Protein AF-X1GET4-F1 (afdb_monomer_lite)

Structure (mmCIF, N/CA/C/O backbone):
data_AF-X1GET4-F1
#
_entry.id   AF-X1GET4-F1
#
loop_
_atom_site.group_PDB
_atom_site.id
_atom_site.type_symbol
_atom_site.label_atom_id
_atom_site.label_alt_id
_atom_site.label_comp_id
_atom_site.label_asym_id
_atom_site.label_entity_id
_atom_site.label_seq_id
_atom_site.pdbx_PDB_ins_code
_atom_site.Cartn_x
_atom_site.Cartn_y
_atom_site.Cartn_z
_atom_site.occupancy
_atom_site.B_iso_or_equiv
_atom_site.auth_seq_id
_atom_site.auth_comp_id
_atom_site.auth_asym_id
_atom_site.auth_atom_id
_atom_site.pdbx_PDB_model_num
ATOM 1 N N . LEU A 1 1 ? -1.125 10.214 20.228 1.00 93.75 1 LEU A N 1
ATOM 2 C CA . LEU A 1 1 ? -0.879 10.864 18.925 1.00 93.75 1 LEU A CA 1
ATOM 3 C C . LEU A 1 1 ? -1.595 10.132 17.797 1.00 93.75 1 LEU A C 1
ATOM 5 O O . LEU A 1 1 ? -2.403 10.755 17.138 1.00 93.75 1 LEU A O 1
ATOM 9 N N . GLU A 1 2 ? -1.396 8.825 17.605 1.00 96.81 2 GLU A N 1
ATOM 10 C CA . GLU A 1 2 ? -2.090 8.078 16.533 1.00 96.81 2 GLU A CA 1
ATOM 11 C C . GLU A 1 2 ? -3.616 8.207 16.576 1.00 96.81 2 GLU A C 1
ATOM 13 O O . GLU A 1 2 ? -4.234 8.571 15.581 1.00 96.81 2 GLU A O 1
ATOM 18 N N . SER A 1 3 ? -4.217 8.004 17.752 1.00 97.19 3 SER A N 1
ATOM 19 C CA . SER A 1 3 ? -5.663 8.169 17.939 1.00 97.19 3 SER A CA 1
ATOM 20 C C . SER A 1 3 ? -6.146 9.599 17.680 1.00 97.19 3 SER A C 1
ATOM 22 O O . SER A 1 3 ? -7.271 9.789 17.243 1.00 97.19 3 SER A O 1
ATOM 24 N N . GLU A 1 4 ? -5.305 10.604 17.923 1.00 97.81 4 GLU A N 1
ATOM 25 C CA . GLU A 1 4 ? -5.632 12.009 17.658 1.00 97.81 4 GLU A CA 1
ATOM 26 C C . GLU A 1 4 ? -5.604 12.298 16.150 1.00 9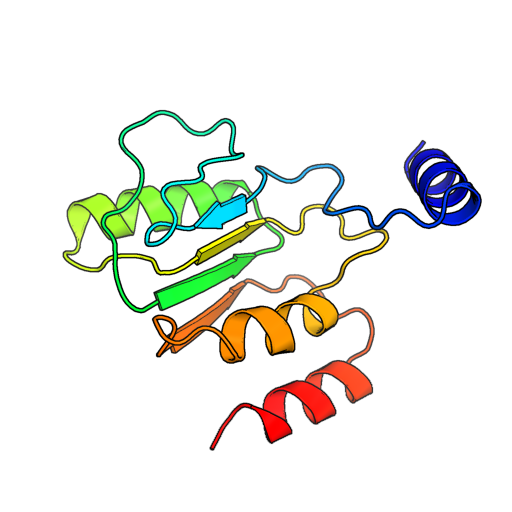7.81 4 GLU A C 1
ATOM 28 O O . GLU A 1 4 ? -6.522 12.923 15.625 1.00 97.81 4 GLU A O 1
ATOM 33 N N . CYS A 1 5 ? -4.608 11.768 15.427 1.00 97.50 5 CYS A N 1
ATOM 34 C CA . CYS A 1 5 ? -4.575 11.826 13.965 1.00 97.50 5 CYS A CA 1
ATOM 35 C C . CYS A 1 5 ? -5.815 11.166 13.347 1.00 97.50 5 CYS A C 1
ATOM 37 O O . CYS A 1 5 ? -6.411 11.734 12.433 1.00 97.50 5 CYS A O 1
ATOM 39 N N . LEU A 1 6 ? -6.216 10.001 13.868 1.00 98.06 6 LEU A N 1
ATOM 40 C CA . LEU A 1 6 ? -7.420 9.300 13.428 1.00 98.06 6 LEU A CA 1
ATOM 41 C C . LEU A 1 6 ? -8.682 10.140 13.664 1.00 98.06 6 LEU A C 1
ATOM 43 O O . LEU A 1 6 ? -9.448 10.357 12.733 1.00 98.06 6 LEU A O 1
ATOM 47 N N . GLN A 1 7 ? -8.857 10.687 14.871 1.00 98.25 7 GLN A N 1
ATOM 48 C CA . GLN A 1 7 ? -10.010 11.530 15.212 1.00 98.25 7 GLN A CA 1
ATOM 49 C C . GLN A 1 7 ? -10.133 12.761 14.303 1.00 98.25 7 GLN A C 1
ATOM 51 O O . GLN A 1 7 ? -11.236 13.126 13.897 1.00 98.25 7 GLN A O 1
ATOM 56 N N . ILE A 1 8 ? -9.011 13.403 13.962 1.00 98.25 8 ILE A N 1
ATOM 57 C CA . ILE A 1 8 ? -9.001 14.535 13.026 1.00 98.25 8 ILE A CA 1
ATOM 58 C C . ILE A 1 8 ? -9.402 14.070 11.622 1.00 98.25 8 ILE A C 1
ATOM 60 O O . ILE A 1 8 ? -10.220 14.726 10.976 1.00 98.25 8 ILE A O 1
ATOM 64 N N . ALA A 1 9 ? -8.850 12.949 11.146 1.00 98.12 9 ALA A N 1
ATOM 65 C CA . ALA A 1 9 ? -9.199 12.405 9.838 1.00 98.12 9 ALA A CA 1
ATOM 66 C C . ALA A 1 9 ? -10.703 12.092 9.752 1.00 98.12 9 ALA A C 1
ATOM 68 O O . ALA A 1 9 ? -11.368 12.552 8.824 1.00 98.12 9 ALA A O 1
ATOM 69 N N . GLU A 1 10 ? -11.258 11.427 10.768 1.00 97.69 10 GLU A N 1
ATOM 70 C CA . GLU A 1 10 ? -12.688 11.122 10.879 1.00 97.69 10 GLU A CA 1
ATOM 71 C C . GLU A 1 10 ? -13.554 12.390 10.896 1.00 97.69 10 GLU A C 1
ATOM 73 O O . GLU A 1 10 ? -14.529 12.476 10.149 1.00 97.69 10 GLU A O 1
ATOM 78 N N . HIS A 1 11 ? -13.179 13.409 11.682 1.00 98.38 11 HIS A N 1
ATOM 79 C CA . HIS A 1 11 ? -13.921 14.673 11.773 1.00 98.38 11 HIS A CA 1
ATOM 80 C C . HIS A 1 11 ? -14.091 15.365 10.411 1.00 98.38 11 HIS A C 1
ATOM 82 O O . HIS A 1 11 ? -15.127 15.973 10.141 1.00 98.38 11 HIS A O 1
ATOM 88 N N . PHE A 1 12 ? -13.086 15.252 9.542 1.00 98.38 12 PHE A N 1
ATOM 89 C CA . PHE A 1 12 ? -13.084 15.856 8.210 1.00 98.38 12 PHE A CA 1
ATOM 90 C C . PHE A 1 12 ? -13.424 14.870 7.079 1.00 98.38 12 PHE A C 1
ATOM 92 O O . PHE A 1 12 ? -13.273 15.223 5.911 1.00 98.38 12 PHE A O 1
ATOM 99 N N . ASN A 1 13 ? -13.916 13.664 7.390 1.00 97.94 13 ASN A N 1
ATOM 100 C CA . ASN A 1 13 ? -14.216 12.606 6.412 1.00 97.94 13 ASN A CA 1
ATOM 101 C C . ASN A 1 13 ? -13.023 12.246 5.504 1.00 97.94 13 ASN A C 1
ATOM 103 O O . ASN A 1 13 ? -13.184 11.962 4.315 1.00 97.94 13 ASN A O 1
ATOM 107 N N . MET A 1 14 ? -11.814 12.274 6.058 1.00 98.19 14 MET A N 1
ATOM 108 C CA . MET A 1 14 ? -10.594 11.838 5.389 1.00 98.19 14 MET A CA 1
ATOM 109 C C . MET A 1 14 ? -10.262 10.401 5.776 1.00 98.19 14 MET A C 1
ATOM 111 O O . MET A 1 14 ? -10.573 9.952 6.876 1.00 98.19 14 MET A O 1
ATOM 115 N N . ARG A 1 15 ? -9.585 9.695 4.868 1.00 97.88 15 ARG A N 1
ATOM 116 C CA . ARG A 1 15 ? -8.957 8.405 5.164 1.00 97.88 15 ARG A CA 1
ATOM 117 C C . ARG A 1 15 ? -7.456 8.589 5.356 1.00 97.88 15 ARG A C 1
ATOM 119 O O . ARG A 1 15 ? -6.844 9.393 4.650 1.00 97.88 15 ARG A O 1
ATOM 126 N N . LEU A 1 16 ? -6.869 7.837 6.278 1.00 97.75 16 LEU A N 1
ATOM 127 C CA . LEU A 1 16 ? -5.454 7.891 6.631 1.00 97.75 16 LEU A CA 1
ATOM 128 C C . LEU A 1 16 ? -4.760 6.564 6.289 1.00 97.75 16 LEU A C 1
ATOM 130 O O . LEU A 1 16 ? -5.106 5.508 6.813 1.00 97.75 16 LEU A O 1
ATOM 134 N N . LEU A 1 17 ? -3.746 6.628 5.424 1.00 97.88 17 LEU A N 1
ATOM 135 C CA . LEU A 1 17 ? -2.792 5.536 5.218 1.00 97.88 17 LEU A CA 1
ATOM 136 C C . LEU A 1 17 ? -1.623 5.703 6.198 1.00 97.88 17 LEU A C 1
ATOM 138 O O . LEU A 1 17 ? -1.096 6.808 6.335 1.00 97.88 17 LEU A O 1
ATOM 142 N N . GLY A 1 18 ? -1.202 4.624 6.860 1.00 96.88 18 GLY A N 1
ATOM 143 C CA . GLY A 1 18 ? -0.188 4.694 7.914 1.00 96.88 18 GLY A CA 1
ATOM 144 C C . GLY A 1 18 ? -0.803 4.814 9.315 1.00 96.88 18 GLY A C 1
ATOM 145 O O . GLY A 1 18 ? -1.839 4.194 9.576 1.00 96.88 18 GLY A O 1
ATOM 146 N N . PRO A 1 19 ? -0.189 5.595 10.233 1.00 97.19 19 PRO A N 1
ATOM 147 C CA . PRO A 1 19 ? 1.079 6.328 10.106 1.00 97.19 19 PRO A CA 1
ATOM 148 C C . PRO A 1 19 ? 2.286 5.375 10.072 1.00 97.19 19 PRO A C 1
ATOM 150 O O . PRO A 1 19 ? 2.120 4.162 9.963 1.00 97.19 19 PRO A O 1
ATOM 153 N N . ASN A 1 20 ? 3.509 5.914 10.157 1.00 97.38 20 ASN A N 1
ATOM 154 C CA . ASN A 1 20 ? 4.750 5.123 10.143 1.00 97.38 20 ASN A CA 1
ATOM 155 C C . ASN A 1 20 ? 4.861 4.202 8.909 1.00 97.38 20 ASN A C 1
ATOM 157 O O . ASN A 1 20 ? 5.312 3.062 8.972 1.00 97.38 20 ASN A O 1
ATOM 161 N N . CYS A 1 21 ? 4.402 4.702 7.767 1.00 97.75 21 CYS A N 1
ATOM 162 C CA . CYS A 1 21 ? 4.509 4.035 6.481 1.00 97.75 21 CYS A CA 1
ATOM 163 C C . CYS A 1 21 ? 5.544 4.741 5.609 1.00 97.75 21 CYS A C 1
ATOM 165 O O . CYS A 1 21 ? 5.815 5.931 5.785 1.00 97.75 21 CYS A O 1
ATOM 167 N N . ILE A 1 22 ? 6.064 4.035 4.607 1.00 97.69 22 ILE A N 1
ATOM 168 C CA . ILE A 1 22 ? 6.928 4.670 3.605 1.00 97.69 22 ILE A CA 1
ATOM 169 C C . ILE A 1 22 ? 6.149 5.423 2.527 1.00 97.69 22 ILE A C 1
ATOM 171 O O . ILE A 1 22 ? 6.767 6.150 1.763 1.00 97.69 22 ILE A O 1
ATOM 175 N N . GLY A 1 23 ? 4.824 5.245 2.461 1.00 97.56 23 GLY A N 1
ATOM 176 C CA . GLY A 1 23 ? 3.951 5.801 1.428 1.00 97.56 23 GLY A CA 1
ATOM 177 C C . GLY A 1 23 ? 3.457 4.747 0.434 1.00 97.56 23 GLY A C 1
ATOM 178 O O . GLY A 1 23 ? 3.348 3.561 0.759 1.00 97.56 23 GLY A O 1
ATOM 179 N N . LEU A 1 24 ? 3.142 5.192 -0.781 1.00 97.31 24 LEU A N 1
ATOM 180 C CA . LEU A 1 24 ? 2.672 4.338 -1.870 1.00 97.31 24 LEU A CA 1
ATOM 181 C C . LEU A 1 24 ? 3.262 4.777 -3.211 1.00 97.31 24 LEU A C 1
ATOM 183 O O . LEU A 1 24 ? 3.633 5.938 -3.383 1.00 97.31 24 LEU A O 1
ATOM 187 N N . LEU A 1 25 ? 3.297 3.854 -4.165 1.00 96.38 25 LEU A N 1
ATOM 188 C CA . LEU A 1 25 ? 3.659 4.127 -5.553 1.00 96.38 25 LEU A CA 1
ATOM 189 C C . LEU A 1 25 ? 2.725 3.397 -6.524 1.00 96.38 25 LEU A C 1
ATOM 191 O O . LEU A 1 25 ? 2.230 2.305 -6.229 1.00 96.38 25 LEU A O 1
ATOM 195 N N . ASP A 1 26 ? 2.532 3.995 -7.695 1.00 97.00 26 ASP A N 1
ATOM 196 C CA . ASP A 1 26 ? 1.920 3.398 -8.882 1.00 97.00 26 ASP A CA 1
ATOM 197 C C . ASP A 1 26 ? 2.895 3.603 -10.050 1.00 97.00 26 ASP A C 1
ATOM 199 O O . ASP A 1 26 ? 3.368 4.710 -10.309 1.00 97.00 26 ASP A O 1
ATOM 203 N N . THR A 1 27 ? 3.281 2.518 -10.716 1.00 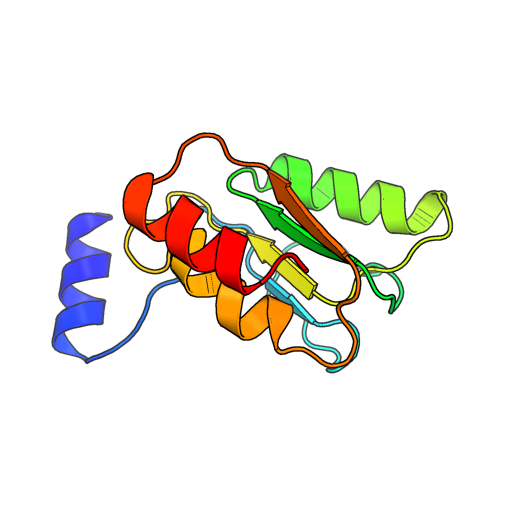96.06 27 THR A N 1
ATOM 204 C CA . THR A 1 27 ? 4.292 2.576 -11.783 1.00 96.06 27 THR A CA 1
ATOM 205 C C . THR A 1 27 ? 3.684 2.852 -13.157 1.00 96.06 27 THR A C 1
ATOM 207 O O . THR A 1 27 ? 4.396 3.295 -14.059 1.00 96.06 27 THR A O 1
ATOM 210 N N . HIS A 1 28 ? 2.380 2.609 -13.331 1.00 96.00 28 HIS A N 1
ATOM 211 C CA . HIS A 1 28 ? 1.659 2.824 -14.592 1.00 96.00 28 HIS A CA 1
ATOM 212 C C . HIS A 1 28 ? 0.990 4.197 -14.650 1.00 96.00 28 HIS A C 1
ATOM 214 O O . HIS A 1 28 ? 0.780 4.739 -15.736 1.00 96.00 28 HIS A O 1
ATOM 220 N N . LEU A 1 29 ? 0.692 4.785 -13.494 1.00 91.56 29 LEU A N 1
ATOM 221 C CA . LEU A 1 29 ? 0.451 6.209 -13.314 1.00 91.56 29 LEU A CA 1
ATOM 222 C C . LEU A 1 29 ? 1.640 6.743 -12.511 1.00 91.56 29 LEU A C 1
ATOM 224 O O . LEU A 1 29 ? 1.572 6.581 -11.304 1.00 91.56 29 LEU A O 1
ATOM 228 N N . PRO A 1 30 ? 2.693 7.330 -13.126 1.00 78.69 30 PRO A N 1
ATOM 229 C CA . PRO A 1 30 ? 4.024 7.533 -12.529 1.00 78.69 30 PRO A CA 1
ATOM 230 C C . PRO A 1 30 ? 3.989 8.449 -11.293 1.00 78.69 30 PRO A C 1
ATOM 232 O O . PRO A 1 30 ? 4.354 9.624 -11.337 1.00 78.69 30 PRO A O 1
ATOM 235 N N . LEU A 1 31 ? 3.517 7.883 -10.191 1.00 94.38 31 LEU A N 1
ATOM 236 C CA . LEU A 1 31 ? 3.241 8.492 -8.910 1.00 94.38 31 LEU A CA 1
ATOM 237 C C . LEU A 1 31 ? 4.098 7.740 -7.910 1.00 94.38 31 LEU A C 1
ATOM 239 O O . LEU A 1 31 ? 3.860 6.569 -7.626 1.00 94.38 31 LEU A O 1
ATOM 243 N N . ASP A 1 32 ? 5.072 8.443 -7.358 1.00 95.50 32 ASP A N 1
ATOM 244 C CA . ASP A 1 32 ? 5.873 7.962 -6.248 1.00 95.50 32 ASP A CA 1
ATOM 245 C C . ASP A 1 32 ? 5.662 8.927 -5.084 1.00 95.50 32 ASP A C 1
ATOM 247 O O . ASP A 1 32 ? 6.176 10.046 -5.078 1.00 95.50 32 ASP A O 1
ATOM 251 N N . ALA A 1 33 ? 4.819 8.517 -4.137 1.00 96.81 33 ALA A N 1
ATOM 252 C CA . ALA A 1 33 ? 4.576 9.234 -2.893 1.00 96.81 33 ALA A CA 1
ATOM 253 C C . ALA A 1 33 ? 5.370 8.601 -1.740 1.00 96.81 33 ALA A C 1
ATOM 255 O O . ALA A 1 33 ? 4.935 8.650 -0.586 1.00 96.81 33 ALA A O 1
ATOM 256 N N . THR A 1 34 ? 6.506 7.967 -2.050 1.00 96.69 34 THR A N 1
ATOM 257 C CA . THR A 1 34 ? 7.423 7.416 -1.058 1.00 96.69 34 THR A CA 1
ATOM 258 C C . THR A 1 34 ? 8.619 8.331 -0.821 1.00 96.69 34 THR A C 1
ATOM 260 O O . THR A 1 34 ? 8.929 9.212 -1.620 1.00 96.69 34 THR A O 1
ATOM 263 N N . PHE A 1 35 ? 9.319 8.126 0.294 1.00 95.75 35 PHE A N 1
ATOM 264 C CA . PHE A 1 35 ? 10.603 8.789 0.552 1.00 95.75 35 PHE A CA 1
ATOM 265 C C . PHE A 1 35 ? 11.815 7.959 0.098 1.00 95.75 35 PHE A C 1
ATOM 267 O O . PHE A 1 35 ? 12.953 8.289 0.440 1.00 95.75 35 PHE A O 1
ATOM 274 N N . LEU A 1 36 ? 11.599 6.849 -0.617 1.00 93.88 36 LEU A N 1
ATOM 275 C CA . LEU A 1 36 ? 12.684 5.964 -1.024 1.00 93.88 36 LEU A CA 1
ATOM 276 C C . LEU A 1 36 ? 13.521 6.587 -2.150 1.00 93.88 36 LEU A C 1
ATOM 278 O O . LEU A 1 36 ? 12.996 7.313 -2.995 1.00 93.88 36 LEU A O 1
ATOM 282 N N . PRO A 1 37 ? 14.837 6.315 -2.188 1.00 90.00 37 PRO A N 1
ATOM 283 C CA . PRO A 1 37 ? 15.699 6.905 -3.197 1.00 90.00 37 PRO A CA 1
ATOM 284 C C . PRO A 1 37 ? 15.366 6.362 -4.600 1.00 90.00 37 PRO A C 1
ATOM 286 O O . PRO A 1 37 ? 15.192 5.145 -4.763 1.00 90.00 37 PRO A O 1
ATOM 289 N N . PRO A 1 38 ? 15.334 7.231 -5.629 1.00 89.06 38 PRO A N 1
ATOM 290 C CA . PRO A 1 38 ? 15.183 6.807 -7.018 1.00 89.06 38 PRO A CA 1
ATOM 291 C C . PRO A 1 38 ? 16.404 5.996 -7.498 1.00 89.06 38 PRO A C 1
ATOM 293 O O . PRO A 1 38 ? 17.484 6.107 -6.911 1.00 89.06 38 PRO A O 1
ATOM 296 N N . PRO A 1 39 ? 16.275 5.218 -8.593 1.00 89.75 39 PRO A N 1
ATOM 297 C CA . PRO A 1 39 ? 15.101 5.098 -9.475 1.00 89.75 39 PRO A CA 1
ATOM 298 C C . PRO A 1 39 ? 14.055 4.112 -8.944 1.00 89.75 39 PRO A C 1
ATOM 300 O O . PRO A 1 39 ? 14.439 3.051 -8.496 1.00 89.75 39 PRO A O 1
ATOM 303 N N . GLY A 1 40 ? 12.749 4.376 -9.016 1.00 91.06 40 GLY A N 1
ATOM 304 C CA . GLY A 1 40 ? 11.716 3.399 -8.612 1.00 91.06 40 GLY A CA 1
ATOM 305 C C . GLY A 1 40 ? 11.781 2.042 -9.356 1.00 91.06 40 GLY A C 1
ATOM 306 O O . GLY A 1 40 ? 12.584 1.872 -10.278 1.00 91.06 40 GLY A O 1
ATOM 307 N N . PRO A 1 41 ? 10.961 1.048 -8.967 1.00 94.62 41 PRO A N 1
ATOM 308 C CA . PRO A 1 41 ? 10.861 -0.210 -9.709 1.00 94.62 41 PRO A CA 1
ATOM 309 C C . PRO A 1 41 ? 10.324 0.039 -11.129 1.00 94.62 41 PRO A C 1
ATOM 311 O O . PRO A 1 41 ? 9.611 1.013 -11.376 1.00 94.62 41 PRO A O 1
ATOM 314 N N . LEU A 1 42 ? 10.640 -0.855 -12.068 1.00 95.00 42 LEU A N 1
ATOM 315 C CA . LEU A 1 42 ? 10.064 -0.791 -13.414 1.00 95.00 42 LEU A CA 1
ATOM 316 C C . LEU A 1 42 ? 8.548 -1.064 -13.372 1.00 95.00 42 LEU A C 1
ATOM 318 O O . LEU A 1 42 ? 8.097 -1.816 -12.499 1.00 95.00 42 LEU A O 1
ATOM 322 N N . PRO A 1 43 ? 7.764 -0.525 -14.326 1.00 96.38 43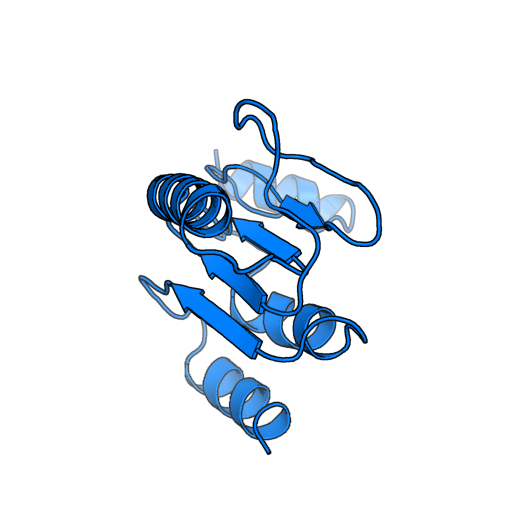 PRO A N 1
ATOM 323 C CA . PRO A 1 43 ? 6.374 -0.925 -14.493 1.00 96.38 43 PRO A CA 1
ATOM 324 C C . PRO A 1 43 ? 6.244 -2.431 -14.725 1.00 96.38 43 PRO A C 1
ATOM 326 O O . PRO A 1 43 ? 6.986 -3.019 -15.512 1.00 96.38 43 PRO A O 1
ATOM 329 N N . GLY A 1 44 ? 5.295 -3.060 -14.038 1.00 96.12 44 GLY A N 1
ATOM 330 C CA . GLY A 1 44 ? 5.039 -4.493 -14.144 1.00 96.12 44 GLY A CA 1
ATOM 331 C C . GLY A 1 44 ? 3.652 -4.872 -13.650 1.00 96.12 44 GLY A C 1
ATOM 332 O O . GLY A 1 44 ? 2.755 -4.036 -13.607 1.00 96.12 44 GLY A O 1
ATOM 333 N N . GLU A 1 45 ? 3.474 -6.145 -13.308 1.00 97.00 45 GLU A N 1
ATOM 334 C CA . GLU A 1 45 ? 2.147 -6.729 -13.064 1.00 97.00 45 GLU A CA 1
ATOM 335 C C . GLU A 1 45 ? 1.947 -7.214 -11.615 1.00 97.00 45 GLU A C 1
ATOM 337 O O . GLU A 1 45 ? 0.924 -7.823 -11.292 1.00 97.00 45 GLU A O 1
ATOM 342 N N . VAL A 1 46 ? 2.931 -6.968 -10.740 1.00 97.56 46 VAL A N 1
ATOM 343 C CA . VAL A 1 46 ? 2.921 -7.406 -9.338 1.00 97.56 46 VAL A CA 1
ATOM 344 C C . VAL A 1 46 ? 2.594 -6.232 -8.421 1.00 97.56 46 VAL A C 1
ATOM 346 O O . VAL A 1 46 ? 3.358 -5.273 -8.347 1.00 97.56 46 VAL A O 1
ATOM 349 N N . ALA A 1 47 ? 1.500 -6.314 -7.674 1.00 98.00 47 ALA A N 1
ATOM 350 C CA . ALA A 1 47 ? 1.240 -5.399 -6.573 1.00 98.00 47 ALA A CA 1
ATOM 351 C C . ALA A 1 47 ? 1.832 -5.940 -5.269 1.00 98.00 47 ALA A C 1
ATOM 353 O O . ALA A 1 47 ? 1.730 -7.139 -4.991 1.00 98.00 47 ALA A O 1
ATOM 354 N N . PHE A 1 48 ? 2.408 -5.059 -4.452 1.00 98.25 48 PHE A N 1
ATOM 355 C CA . PHE A 1 48 ? 2.996 -5.406 -3.158 1.00 98.25 48 PHE A CA 1
ATOM 356 C C . PHE A 1 48 ? 2.426 -4.533 -2.034 1.00 98.25 48 PHE A C 1
ATOM 358 O O . PHE A 1 48 ? 2.617 -3.319 -2.015 1.00 98.25 48 PHE A O 1
ATOM 365 N N . ILE A 1 49 ? 1.729 -5.143 -1.080 1.00 98.44 49 ILE A N 1
ATOM 366 C CA . ILE A 1 49 ? 1.170 -4.463 0.095 1.00 98.44 49 ILE A CA 1
ATOM 367 C C . ILE A 1 49 ? 1.906 -4.970 1.338 1.00 98.44 49 ILE A C 1
ATOM 369 O O . ILE A 1 49 ? 2.056 -6.179 1.517 1.00 98.44 49 ILE A O 1
ATOM 373 N N . SER A 1 50 ? 2.370 -4.074 2.210 1.00 98.50 50 SER A N 1
ATOM 374 C CA . SER A 1 50 ? 3.172 -4.476 3.372 1.00 98.50 50 SER A CA 1
ATOM 375 C C . SER A 1 50 ? 3.014 -3.561 4.576 1.00 98.50 50 SER A C 1
ATOM 377 O O . SER A 1 50 ? 3.039 -2.337 4.450 1.00 98.50 50 SER A O 1
ATOM 379 N N . HIS A 1 51 ? 2.954 -4.162 5.764 1.00 98.44 51 HIS A N 1
ATOM 380 C CA . HIS A 1 51 ? 3.107 -3.441 7.032 1.00 98.44 51 HIS A CA 1
ATOM 381 C C . HIS A 1 51 ? 4.528 -2.895 7.213 1.00 98.44 51 HIS A C 1
ATOM 383 O O . HIS A 1 51 ? 4.719 -1.759 7.637 1.00 98.44 51 HIS A O 1
ATOM 389 N N . SER A 1 52 ? 5.538 -3.669 6.813 1.00 98.25 52 SER A N 1
ATOM 390 C CA . SER A 1 52 ? 6.938 -3.289 6.974 1.00 98.25 52 SER A CA 1
ATOM 391 C C . SER A 1 52 ? 7.424 -2.404 5.827 1.00 98.25 52 SER A C 1
ATOM 393 O O . SER A 1 52 ? 7.484 -2.822 4.662 1.00 98.25 52 SER A O 1
ATOM 395 N N . GLY A 1 53 ? 7.836 -1.183 6.171 1.00 97.56 53 GLY A N 1
ATOM 396 C CA . GLY A 1 53 ? 8.498 -0.255 5.255 1.00 97.56 53 GLY A CA 1
ATOM 397 C C . GLY A 1 53 ? 9.871 -0.739 4.780 1.00 97.56 53 GLY A C 1
ATOM 398 O O . GLY A 1 53 ? 10.216 -0.575 3.612 1.00 97.56 53 GLY A O 1
ATOM 399 N N . ALA A 1 54 ? 10.633 -1.404 5.654 1.00 97.38 54 ALA A N 1
ATOM 400 C CA . ALA A 1 54 ? 11.940 -1.961 5.301 1.00 97.38 54 ALA A CA 1
ATOM 401 C C . ALA A 1 54 ? 11.818 -3.074 4.249 1.00 97.38 54 ALA A C 1
ATOM 403 O O . ALA A 1 54 ? 12.614 -3.139 3.314 1.00 97.38 54 ALA A O 1
ATOM 404 N N . ILE A 1 55 ? 10.780 -3.910 4.354 1.00 97.88 55 ILE A N 1
ATOM 405 C CA . ILE A 1 55 ? 10.504 -4.941 3.348 1.00 97.88 55 ILE A CA 1
ATOM 406 C C . ILE A 1 55 ? 10.049 -4.315 2.029 1.00 97.88 55 ILE A C 1
ATOM 408 O O . ILE A 1 55 ? 10.460 -4.793 0.977 1.00 97.88 55 ILE A O 1
ATOM 412 N N . CYS A 1 56 ? 9.283 -3.218 2.052 1.00 97.50 56 CYS A N 1
ATOM 413 C CA . CYS A 1 56 ? 8.957 -2.487 0.823 1.00 97.50 56 CYS A CA 1
ATOM 414 C C . CYS A 1 56 ? 10.224 -2.029 0.082 1.00 97.50 56 CYS A C 1
ATOM 416 O O . CYS A 1 56 ? 10.338 -2.241 -1.123 1.00 97.50 56 CYS A O 1
ATOM 418 N N . ALA A 1 57 ? 11.186 -1.445 0.806 1.00 96.06 57 ALA A N 1
ATOM 419 C CA . ALA A 1 57 ? 12.459 -1.019 0.229 1.00 96.06 57 ALA A CA 1
ATOM 420 C C . ALA A 1 57 ? 13.242 -2.205 -0.361 1.00 96.06 57 ALA A C 1
ATOM 422 O O . ALA A 1 57 ? 13.680 -2.144 -1.508 1.00 96.06 57 ALA A O 1
ATOM 423 N N . AL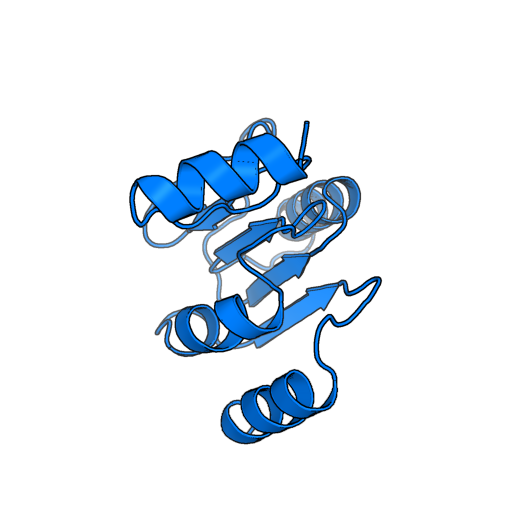A A 1 58 ? 13.330 -3.317 0.377 1.00 95.81 58 ALA A N 1
ATOM 424 C CA . ALA A 1 58 ? 13.996 -4.529 -0.095 1.00 95.81 58 ALA A CA 1
ATOM 425 C C . ALA A 1 58 ? 13.337 -5.120 -1.356 1.00 95.81 58 ALA A C 1
ATOM 427 O O . ALA A 1 58 ? 14.033 -5.542 -2.277 1.00 95.81 58 ALA A O 1
ATOM 428 N N . VAL A 1 59 ? 12.002 -5.120 -1.434 1.00 96.00 59 VAL A N 1
ATOM 429 C CA . VAL A 1 59 ? 11.262 -5.609 -2.608 1.00 96.00 59 VAL A CA 1
ATOM 430 C C . VAL A 1 59 ? 11.483 -4.715 -3.824 1.00 96.00 59 VAL A C 1
ATOM 432 O O . VAL A 1 59 ? 11.635 -5.235 -4.927 1.00 96.00 59 VAL A O 1
ATOM 435 N N . ILE A 1 60 ? 11.555 -3.394 -3.643 1.00 94.81 60 ILE A N 1
ATOM 436 C CA . ILE A 1 60 ? 11.913 -2.473 -4.730 1.00 94.81 60 ILE A CA 1
ATOM 437 C C . ILE A 1 60 ? 13.334 -2.761 -5.229 1.00 94.81 60 ILE A C 1
ATOM 439 O O . ILE A 1 60 ? 13.544 -2.864 -6.438 1.00 94.81 60 ILE A O 1
ATOM 443 N N . ASP A 1 61 ? 14.296 -2.949 -4.324 1.00 92.94 61 ASP A N 1
ATOM 444 C CA . ASP A 1 61 ? 15.672 -3.294 -4.694 1.00 92.94 61 ASP A CA 1
ATOM 445 C C . ASP A 1 61 ? 15.754 -4.634 -5.435 1.00 92.94 61 ASP A C 1
ATOM 447 O O . ASP A 1 61 ? 16.473 -4.759 -6.430 1.00 92.94 61 ASP A O 1
ATOM 451 N N . TRP A 1 62 ? 14.968 -5.628 -5.020 1.00 92.81 62 TRP A N 1
ATOM 452 C CA . TRP A 1 62 ? 14.861 -6.897 -5.738 1.00 92.81 62 TRP A CA 1
ATOM 453 C C . TRP A 1 62 ? 14.210 -6.746 -7.109 1.00 92.81 62 TRP A C 1
ATOM 455 O O . TRP A 1 62 ? 14.736 -7.297 -8.073 1.00 92.81 62 TRP A O 1
ATOM 465 N N . ALA A 1 63 ? 13.128 -5.975 -7.232 1.00 93.19 63 ALA A N 1
ATOM 466 C CA . ALA A 1 63 ? 12.467 -5.718 -8.512 1.00 93.19 63 ALA A CA 1
ATOM 467 C C . ALA A 1 63 ? 13.444 -5.103 -9.532 1.00 93.19 63 ALA A C 1
ATOM 469 O O . ALA A 1 63 ? 13.518 -5.545 -10.680 1.00 93.19 63 ALA A O 1
ATOM 470 N N . ARG A 1 64 ? 14.289 -4.158 -9.092 1.00 88.94 64 ARG A N 1
ATOM 471 C CA . ARG A 1 64 ? 15.341 -3.545 -9.925 1.00 88.94 64 ARG A CA 1
ATOM 472 C C . ARG A 1 64 ? 16.364 -4.564 -10.450 1.00 88.94 64 ARG A C 1
ATOM 474 O O . ARG A 1 64 ? 16.869 -4.391 -11.556 1.00 88.94 64 ARG A O 1
ATOM 481 N N . GLY A 1 65 ? 16.692 -5.597 -9.669 1.00 86.31 65 GLY A N 1
ATOM 482 C CA . GLY A 1 65 ? 17.766 -6.550 -9.983 1.00 86.31 65 GLY A CA 1
ATOM 483 C C . GLY A 1 65 ? 17.326 -7.894 -10.575 1.00 86.31 65 GLY A C 1
ATOM 484 O O . GLY A 1 65 ? 18.129 -8.550 -11.231 1.00 86.31 65 GLY A O 1
ATOM 485 N N . GLN A 1 66 ? 16.081 -8.324 -10.344 1.00 84.50 66 GLN A N 1
ATOM 486 C CA . GLN A 1 66 ? 15.609 -9.690 -10.637 1.00 84.50 66 GLN A CA 1
ATOM 487 C C . GLN A 1 66 ? 14.667 -9.780 -11.850 1.00 84.50 66 GLN A C 1
ATOM 489 O O . GLN A 1 66 ? 14.146 -10.852 -12.149 1.00 84.50 66 GLN A O 1
ATOM 494 N N . GLY A 1 67 ? 14.454 -8.675 -12.573 1.00 82.88 67 GLY A N 1
ATOM 495 C CA . GLY A 1 67 ? 13.752 -8.683 -13.861 1.00 82.88 67 GLY A CA 1
ATOM 496 C C . GLY A 1 67 ? 12.224 -8.716 -13.779 1.00 82.88 67 GLY A C 1
ATOM 497 O O . GLY A 1 67 ? 11.579 -9.078 -14.761 1.00 82.88 67 GLY A O 1
ATOM 498 N N . PHE A 1 68 ? 11.636 -8.326 -12.644 1.00 91.44 68 PHE A N 1
ATOM 499 C CA . PHE A 1 68 ? 10.193 -8.105 -12.524 1.00 91.44 68 PHE A CA 1
ATOM 500 C C . PHE A 1 68 ? 9.893 -6.656 -12.133 1.00 91.44 68 PHE A C 1
ATOM 502 O O . PHE A 1 68 ? 10.662 -6.016 -11.421 1.00 91.44 68 PHE A O 1
ATOM 509 N N . GLY A 1 69 ? 8.762 -6.140 -12.607 1.00 95.38 69 GLY A N 1
ATOM 510 C CA . GLY A 1 69 ? 8.263 -4.816 -12.245 1.00 95.38 69 GLY A CA 1
ATOM 511 C C . GLY A 1 69 ? 7.119 -4.893 -11.241 1.00 95.38 69 GLY A C 1
ATOM 512 O O . GLY A 1 69 ? 6.452 -5.926 -11.122 1.00 95.38 69 GLY A O 1
ATOM 513 N N . LEU A 1 70 ? 6.858 -3.780 -10.560 1.00 97.12 70 LEU A N 1
ATOM 514 C CA . LEU A 1 70 ? 5.673 -3.633 -9.716 1.00 97.12 70 LEU A CA 1
ATOM 515 C C . LEU A 1 70 ? 4.581 -2.898 -10.490 1.00 97.12 70 LEU A C 1
ATOM 517 O O . LEU A 1 70 ? 4.904 -2.039 -11.301 1.00 97.12 70 LEU A O 1
ATOM 521 N N . SER A 1 71 ? 3.310 -3.211 -10.254 1.00 97.44 71 SER A N 1
ATOM 522 C CA . SER A 1 71 ? 2.178 -2.374 -10.678 1.00 97.44 71 SER A CA 1
ATOM 523 C C . SER A 1 71 ? 1.918 -1.284 -9.638 1.00 97.44 71 SER A C 1
ATOM 525 O O . SER A 1 71 ? 1.880 -0.097 -9.953 1.00 97.44 71 SER A O 1
ATOM 527 N N . ARG A 1 72 ? 1.808 -1.694 -8.370 1.00 97.44 72 ARG A N 1
ATOM 528 C CA . ARG A 1 72 ? 1.618 -0.826 -7.207 1.00 97.44 72 ARG A CA 1
ATOM 529 C C . ARG A 1 72 ? 2.419 -1.314 -6.020 1.00 97.44 72 ARG A C 1
ATOM 531 O O . ARG A 1 72 ? 2.621 -2.516 -5.848 1.00 97.44 72 ARG A O 1
ATOM 538 N N . LEU A 1 73 ? 2.790 -0.390 -5.148 1.00 97.94 73 LEU A N 1
ATOM 539 C CA . LEU A 1 73 ? 3.238 -0.733 -3.808 1.00 97.94 73 LEU A CA 1
ATOM 540 C C . LEU A 1 73 ? 2.563 0.164 -2.780 1.00 97.94 73 LEU A C 1
ATOM 542 O O . LEU A 1 73 ? 2.445 1.369 -2.982 1.00 97.94 73 LEU A O 1
ATOM 546 N N . VAL A 1 74 ? 2.104 -0.439 -1.685 1.00 98.38 74 VAL A N 1
ATOM 547 C CA . VAL A 1 74 ? 1.419 0.257 -0.593 1.00 98.38 74 VAL A CA 1
ATOM 548 C C . VAL A 1 74 ? 2.042 -0.163 0.729 1.00 98.38 74 VAL A C 1
ATOM 550 O O . VAL A 1 74 ? 1.991 -1.332 1.113 1.00 98.38 74 VAL A O 1
ATOM 553 N N . SER A 1 75 ? 2.613 0.802 1.444 1.00 98.50 75 SER A N 1
ATOM 554 C CA . SER A 1 75 ? 3.068 0.606 2.814 1.00 98.50 75 SER A CA 1
ATOM 555 C C . SER A 1 75 ? 1.961 0.999 3.783 1.00 98.50 75 SER A C 1
ATOM 557 O O . SER A 1 75 ? 1.517 2.143 3.792 1.00 98.50 75 SER A O 1
ATOM 559 N N . LEU A 1 76 ? 1.518 0.042 4.593 1.00 98.38 76 LEU A N 1
ATOM 560 C CA . LEU A 1 76 ? 0.438 0.220 5.567 1.00 98.38 76 LEU A CA 1
ATOM 561 C C . LEU A 1 76 ? 0.936 0.838 6.875 1.00 98.38 76 LEU A C 1
ATOM 563 O O . LEU A 1 76 ? 0.174 1.522 7.553 1.00 98.38 76 LEU A O 1
ATOM 567 N N . GLY A 1 77 ? 2.209 0.615 7.222 1.00 97.94 77 GLY A N 1
ATOM 568 C CA . GLY A 1 77 ? 2.771 1.044 8.498 1.00 97.94 77 GLY A CA 1
ATOM 569 C C . GLY A 1 77 ? 1.954 0.501 9.669 1.00 97.94 77 GLY A C 1
ATOM 570 O O . GLY A 1 77 ? 1.647 -0.689 9.720 1.00 97.94 77 GLY A O 1
ATOM 571 N N . ASN A 1 78 ? 1.569 1.395 10.576 1.00 97.50 78 ASN A N 1
ATOM 572 C CA . 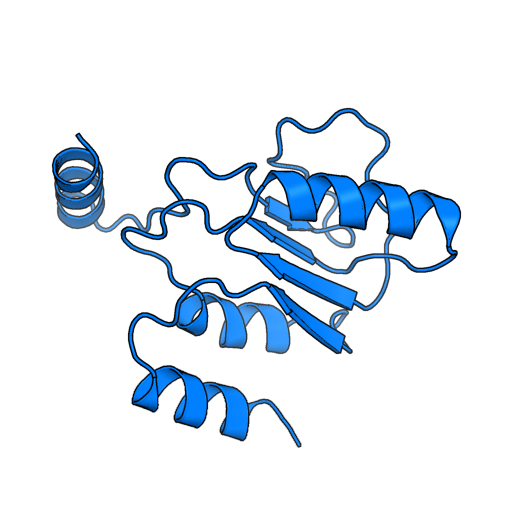ASN A 1 78 ? 0.820 1.051 11.785 1.00 97.50 78 ASN A CA 1
ATOM 573 C C . ASN A 1 78 ? -0.678 0.827 11.538 1.00 97.50 78 ASN A C 1
ATOM 575 O O . ASN A 1 78 ? -1.354 0.295 12.414 1.00 97.50 78 ASN A O 1
ATOM 579 N N . GLN A 1 79 ? -1.189 1.199 10.360 1.00 96.81 79 GLN A N 1
ATOM 580 C CA . GLN A 1 79 ? -2.529 0.830 9.914 1.00 96.81 79 GLN A CA 1
ATOM 581 C C . GLN A 1 79 ? -3.673 1.262 10.855 1.00 96.81 79 GLN A C 1
ATOM 583 O O . GLN A 1 79 ? -4.531 0.466 11.237 1.00 96.81 79 GLN A O 1
ATOM 588 N N . VAL A 1 80 ? -3.699 2.534 11.255 1.00 97.12 80 VAL A N 1
ATOM 589 C CA . VAL A 1 80 ? -4.690 3.008 12.244 1.00 97.12 80 VAL A CA 1
ATOM 590 C C . VAL A 1 80 ? -6.074 3.275 11.643 1.00 97.12 80 VAL A C 1
ATOM 592 O O . VAL A 1 80 ? -7.040 3.375 12.392 1.00 97.12 80 VAL A O 1
ATOM 595 N N . ASP A 1 81 ? -6.173 3.390 10.314 1.00 97.69 81 ASP A N 1
ATOM 596 C CA . ASP A 1 81 ? -7.432 3.567 9.576 1.00 97.69 81 ASP A CA 1
ATOM 597 C C . ASP A 1 81 ? -7.505 2.638 8.355 1.00 97.69 81 ASP A C 1
ATOM 599 O O . ASP A 1 81 ? -8.128 1.575 8.414 1.00 97.69 81 ASP A O 1
ATOM 603 N N . VAL A 1 82 ? -6.872 3.024 7.238 1.00 97.94 82 VAL A N 1
ATOM 604 C CA . VAL A 1 82 ? -6.865 2.200 6.025 1.00 97.94 82 VAL A CA 1
ATOM 605 C C . VAL A 1 82 ? -6.070 0.939 6.308 1.00 97.94 82 VAL A C 1
ATOM 607 O O . VAL A 1 82 ? -4.882 1.018 6.617 1.00 97.94 82 VAL A O 1
ATOM 610 N N . ASN A 1 83 ? -6.730 -0.211 6.172 1.00 97.69 83 ASN A N 1
ATOM 611 C CA . ASN A 1 83 ? -6.146 -1.509 6.490 1.00 97.69 83 ASN A CA 1
ATOM 612 C C . ASN A 1 83 ? -5.895 -2.419 5.293 1.00 97.69 83 ASN A C 1
ATOM 614 O O . ASN A 1 83 ? -6.315 -2.133 4.171 1.00 97.69 83 ASN A O 1
ATOM 618 N N . GLU A 1 84 ? -5.218 -3.538 5.557 1.00 97.31 84 GLU A N 1
ATOM 619 C CA . GLU A 1 84 ? -4.814 -4.529 4.572 1.00 97.31 84 GLU A CA 1
ATOM 620 C C . GLU A 1 84 ? -5.995 -5.019 3.740 1.00 97.31 84 GLU A C 1
ATOM 622 O O . GLU A 1 84 ? -5.861 -5.191 2.533 1.00 97.31 84 GLU A O 1
ATOM 627 N N . THR A 1 85 ? -7.165 -5.177 4.363 1.00 97.88 85 THR A N 1
ATOM 628 C CA . THR A 1 85 ? -8.383 -5.622 3.691 1.00 97.88 85 THR A CA 1
ATOM 629 C C . THR A 1 85 ? -9.000 -4.513 2.828 1.00 97.88 85 THR A C 1
ATOM 631 O O . THR A 1 85 ? -9.502 -4.799 1.740 1.00 97.88 85 THR A O 1
ATOM 634 N N . ASP A 1 86 ? -8.942 -3.249 3.267 1.00 97.75 86 ASP A N 1
ATOM 635 C CA . ASP A 1 86 ? -9.463 -2.100 2.508 1.00 97.75 86 ASP A CA 1
ATOM 636 C C . ASP A 1 86 ? -8.716 -1.887 1.188 1.00 97.75 86 ASP A C 1
ATOM 638 O O . ASP A 1 86 ? -9.324 -1.493 0.192 1.00 97.75 86 ASP A O 1
ATOM 642 N N . VAL A 1 87 ? -7.411 -2.173 1.158 1.00 97.38 87 VAL A N 1
ATOM 643 C CA . VAL A 1 87 ? -6.593 -2.015 -0.053 1.00 97.38 87 VAL A CA 1
ATOM 644 C C . VAL A 1 87 ? -6.705 -3.185 -1.033 1.00 97.38 87 VAL A C 1
ATOM 646 O O . VAL A 1 87 ? -6.392 -2.996 -2.208 1.00 97.38 87 VAL A O 1
ATOM 649 N N . LEU A 1 88 ? -7.202 -4.361 -0.623 1.00 96.88 88 LEU A N 1
ATOM 650 C CA . LEU A 1 88 ? -7.301 -5.523 -1.520 1.00 96.88 88 LEU A CA 1
ATOM 651 C C . LEU A 1 88 ? -8.164 -5.241 -2.750 1.00 96.88 88 LEU A C 1
ATOM 653 O O . LEU A 1 88 ? -7.724 -5.459 -3.874 1.00 96.88 88 LEU A O 1
ATOM 657 N N . ALA A 1 89 ? -9.387 -4.748 -2.547 1.00 94.81 89 ALA A N 1
ATOM 658 C CA . ALA A 1 89 ? -10.336 -4.513 -3.631 1.00 94.81 89 ALA A CA 1
ATOM 659 C C . ALA A 1 89 ? -9.843 -3.479 -4.668 1.00 94.81 89 ALA A C 1
ATOM 661 O O . ALA A 1 89 ? -9.848 -3.805 -5.856 1.00 94.81 89 ALA A O 1
ATOM 662 N N . PRO A 1 90 ? -9.385 -2.266 -4.290 1.00 95.12 90 PRO A N 1
ATOM 663 C CA . PRO A 1 90 ? -8.904 -1.290 -5.270 1.00 95.12 90 PRO A CA 1
ATOM 664 C C . PRO A 1 90 ? -7.606 -1.722 -5.965 1.00 95.12 90 PRO A C 1
ATOM 666 O O . PRO A 1 90 ? -7.401 -1.381 -7.130 1.00 95.12 90 PRO A O 1
ATOM 669 N N . VAL A 1 91 ? -6.731 -2.475 -5.289 1.00 96.12 91 VAL A N 1
ATOM 670 C CA . VAL A 1 91 ? -5.512 -3.015 -5.909 1.00 96.12 91 VAL A CA 1
ATOM 671 C C . VAL A 1 91 ? -5.844 -4.157 -6.870 1.00 96.12 91 VAL A C 1
ATOM 673 O O . VAL A 1 91 ? -5.321 -4.178 -7.975 1.00 96.12 91 VAL A O 1
ATOM 676 N N . ALA A 1 92 ? -6.759 -5.058 -6.513 1.00 95.25 92 ALA A N 1
ATOM 677 C CA . ALA A 1 92 ? -7.189 -6.149 -7.388 1.00 95.25 92 ALA A CA 1
ATOM 678 C C . ALA A 1 92 ? -8.045 -5.680 -8.580 1.00 95.25 92 ALA A C 1
ATOM 680 O O . ALA A 1 92 ? -8.073 -6.343 -9.612 1.00 95.25 92 ALA A O 1
ATOM 681 N N . ALA A 1 93 ? -8.741 -4.545 -8.461 1.00 94.88 93 ALA A N 1
ATOM 682 C CA . ALA A 1 93 ? -9.490 -3.938 -9.564 1.00 94.88 93 ALA A CA 1
ATOM 683 C C . ALA A 1 93 ? -8.590 -3.246 -10.605 1.00 94.88 93 ALA A C 1
ATOM 685 O O . ALA A 1 93 ? -9.068 -2.812 -11.656 1.00 94.88 93 ALA A O 1
ATOM 686 N N . ASP A 1 94 ? -7.296 -3.109 -10.318 1.00 95.25 94 ASP A N 1
ATOM 687 C CA . ASP A 1 94 ? -6.337 -2.527 -11.238 1.00 95.25 94 ASP A CA 1
ATOM 688 C C . ASP A 1 94 ? -6.089 -3.417 -12.451 1.00 95.25 94 ASP A C 1
ATOM 690 O O . ASP A 1 94 ? -5.692 -4.571 -12.323 1.00 95.25 94 ASP A O 1
ATOM 694 N N . ARG A 1 95 ? -6.222 -2.850 -13.652 1.00 96.19 95 ARG A N 1
ATOM 695 C CA . ARG A 1 95 ? -6.032 -3.609 -14.896 1.00 96.19 95 ARG A CA 1
ATOM 696 C C . ARG A 1 95 ? -4.600 -4.111 -15.106 1.00 96.19 95 ARG A C 1
ATOM 698 O O . ARG A 1 95 ? -4.404 -4.998 -15.930 1.00 96.19 95 ARG A O 1
ATOM 705 N N . PHE A 1 96 ? -3.612 -3.509 -14.440 1.00 97.12 96 PHE A N 1
ATOM 706 C CA . PHE A 1 96 ? -2.208 -3.896 -14.573 1.00 97.12 96 PHE A CA 1
ATOM 707 C C . PHE A 1 96 ? -1.782 -4.915 -13.515 1.00 97.12 96 PHE A C 1
ATOM 709 O O . PHE A 1 96 ? -0.817 -5.643 -13.725 1.00 97.12 96 PHE A O 1
ATOM 716 N N . THR A 1 97 ? -2.505 -5.017 -12.401 1.00 97.31 97 THR A N 1
ATOM 717 C CA . THR A 1 97 ? -2.190 -5.949 -11.320 1.00 97.31 97 THR A CA 1
ATOM 718 C C . THR A 1 97 ? -2.716 -7.343 -11.649 1.00 97.31 97 THR A C 1
ATOM 720 O O . THR A 1 97 ? -3.918 -7.589 -11.653 1.00 97.31 97 THR A O 1
ATOM 723 N N . ARG A 1 98 ? -1.802 -8.285 -11.895 1.00 96.56 98 ARG A N 1
ATOM 724 C CA . ARG A 1 98 ? -2.121 -9.706 -12.127 1.00 96.56 98 ARG A CA 1
ATOM 725 C C . ARG A 1 98 ? -1.763 -10.595 -10.950 1.00 96.56 98 ARG A C 1
ATOM 727 O O . ARG A 1 98 ? -2.352 -11.659 -10.793 1.00 96.56 98 ARG A O 1
ATOM 734 N N . VAL A 1 99 ? -0.803 -10.166 -10.136 1.00 96.69 99 VAL A N 1
ATOM 735 C CA . VAL A 1 99 ? -0.417 -10.844 -8.899 1.00 96.69 99 VAL A CA 1
ATOM 736 C C . VAL A 1 99 ? -0.442 -9.819 -7.776 1.00 96.69 99 VAL A C 1
ATOM 738 O O . VAL A 1 99 ? 0.232 -8.799 -7.860 1.00 96.69 99 VAL A O 1
ATOM 741 N N . LEU A 1 100 ? -1.208 -10.088 -6.721 1.00 97.44 100 LEU A N 1
ATOM 742 C CA . LEU A 1 100 ? -1.231 -9.278 -5.507 1.00 97.44 100 LEU A CA 1
ATOM 743 C C . LEU A 1 100 ? -0.497 -10.049 -4.411 1.00 97.44 100 LEU A C 1
ATOM 745 O O . LEU A 1 100 ? -0.851 -11.180 -4.085 1.00 97.44 100 LEU A O 1
ATOM 749 N N . THR A 1 101 ? 0.547 -9.438 -3.865 1.00 97.44 101 THR A N 1
ATOM 750 C CA . THR A 1 101 ? 1.393 -10.013 -2.818 1.00 97.44 101 THR A CA 1
ATOM 751 C C . THR A 1 101 ? 1.294 -9.191 -1.541 1.00 97.44 101 THR A C 1
ATOM 753 O O . THR A 1 101 ? 1.138 -7.969 -1.576 1.00 97.44 101 THR A O 1
ATOM 756 N N . LEU A 1 102 ? 1.341 -9.885 -0.406 1.00 97.94 102 LEU A N 1
ATOM 757 C CA . LEU A 1 102 ? 1.076 -9.319 0.910 1.00 97.94 102 LEU A CA 1
ATOM 758 C C . LEU A 1 102 ? 2.192 -9.723 1.873 1.00 97.94 102 LEU A C 1
ATOM 760 O O . LEU A 1 102 ? 2.492 -10.910 2.002 1.00 97.94 102 LEU A O 1
ATOM 764 N N . TYR A 1 103 ? 2.753 -8.754 2.591 1.00 98.31 103 TYR A N 1
ATOM 765 C CA . TYR A 1 103 ? 3.497 -8.996 3.825 1.00 98.31 103 TYR A CA 1
ATOM 766 C C . TYR A 1 103 ? 2.661 -8.507 5.015 1.00 98.31 103 TYR A C 1
ATOM 768 O O . TYR A 1 103 ? 2.481 -7.302 5.227 1.00 98.31 103 TYR A O 1
ATOM 776 N N . LEU A 1 104 ? 2.119 -9.455 5.784 1.00 97.81 104 LEU A N 1
ATOM 777 C CA . LEU A 1 104 ? 1.194 -9.185 6.884 1.00 97.81 104 LEU A CA 1
ATOM 778 C C . LEU A 1 104 ? 1.797 -9.609 8.222 1.00 97.81 104 LEU A C 1
ATOM 780 O O . LEU A 1 104 ? 2.130 -10.777 8.401 1.00 97.81 104 LEU A O 1
ATOM 784 N N . GLU A 1 105 ? 1.906 -8.668 9.160 1.00 98.00 105 GLU A N 1
ATOM 785 C CA . GLU A 1 105 ? 2.287 -8.961 10.552 1.00 98.00 105 GLU A CA 1
ATOM 786 C C . GLU A 1 105 ? 1.055 -9.286 11.402 1.00 98.00 105 GLU A C 1
ATOM 788 O O . GLU A 1 105 ? 1.114 -10.098 12.323 1.00 98.00 105 GLU A O 1
ATOM 793 N N . ALA A 1 106 ? -0.080 -8.688 11.046 1.00 95.38 106 ALA A N 1
ATOM 794 C CA . ALA A 1 106 ? -1.387 -8.959 11.611 1.00 95.38 106 ALA A CA 1
ATOM 795 C C . ALA A 1 106 ? -2.469 -8.753 10.543 1.00 95.38 106 ALA A C 1
ATOM 797 O O . ALA A 1 106 ? -2.209 -8.235 9.457 1.00 95.38 106 ALA A O 1
ATOM 798 N N . VAL A 1 107 ? -3.688 -9.175 10.871 1.00 97.31 107 VAL A N 1
ATOM 799 C CA . VAL A 1 107 ? -4.898 -8.915 10.089 1.00 97.31 107 VAL A CA 1
ATOM 800 C C . VAL A 1 107 ? -5.926 -8.329 11.045 1.00 97.31 107 VAL A C 1
ATOM 802 O O . VAL A 1 107 ? -6.248 -8.974 12.046 1.00 97.31 107 VAL A O 1
ATOM 805 N N . SER A 1 108 ? -6.431 -7.125 10.762 1.00 95.31 108 SER A N 1
ATOM 806 C CA . SER A 1 108 ? -7.336 -6.424 11.686 1.00 95.31 108 SER A CA 1
ATOM 807 C C . SER A 1 108 ? -8.672 -7.146 11.876 1.00 95.31 108 SER A C 1
ATOM 809 O O . SER A 1 108 ? -9.147 -7.280 13.001 1.00 95.31 108 SER A O 1
ATOM 811 N N . ASP A 1 109 ? -9.265 -7.644 10.789 1.00 97.69 109 ASP A N 1
ATOM 812 C CA . ASP A 1 109 ? -10.480 -8.464 10.817 1.00 97.69 109 ASP A CA 1
ATOM 813 C C . ASP A 1 109 ? -10.293 -9.689 9.924 1.00 97.69 109 ASP A C 1
ATOM 815 O O . ASP A 1 109 ? -10.484 -9.644 8.708 1.00 97.69 109 ASP A O 1
ATOM 819 N N . GLY A 1 110 ? -9.935 -10.814 10.545 1.00 97.94 110 GLY A N 1
ATOM 820 C CA . GLY A 1 110 ? -9.665 -12.056 9.824 1.00 97.94 110 GLY A CA 1
ATOM 821 C C . GLY A 1 110 ? -10.860 -12.585 9.027 1.00 97.94 110 GLY A C 1
ATOM 822 O O . GLY A 1 110 ? -10.671 -13.144 7.948 1.00 97.94 110 GLY A O 1
ATOM 823 N N . ARG A 1 111 ? -12.100 -12.398 9.506 1.00 98.19 111 ARG A N 1
ATOM 824 C CA . ARG A 1 111 ? -13.289 -12.885 8.783 1.00 98.19 111 ARG A CA 1
ATOM 825 C C . ARG A 1 111 ? -13.542 -12.036 7.549 1.00 98.19 111 ARG A C 1
ATOM 827 O O . ARG A 1 111 ? -13.789 -12.587 6.475 1.00 98.19 111 ARG A O 1
ATOM 834 N N . ARG A 1 112 ? -13.454 -10.711 7.694 1.00 98.06 112 ARG A N 1
ATOM 835 C CA . ARG A 1 112 ? -13.595 -9.785 6.570 1.00 98.06 112 ARG A CA 1
ATOM 836 C C . ARG A 1 112 ? -12.485 -9.996 5.550 1.00 98.06 112 ARG A C 1
ATOM 838 O O . ARG A 1 112 ? -12.792 -10.120 4.368 1.00 98.06 112 ARG A O 1
ATOM 845 N N . PHE A 1 113 ? -11.239 -10.129 6.003 1.00 98.19 113 PHE A N 1
ATOM 846 C CA . PHE A 1 113 ? -10.093 -10.408 5.143 1.00 98.19 113 PHE A CA 1
ATOM 847 C C . PHE A 1 113 ? -10.311 -11.671 4.311 1.00 98.19 113 PHE A C 1
ATOM 849 O O . PHE A 1 113 ? -10.250 -11.608 3.088 1.00 98.19 113 PHE A O 1
ATOM 856 N N . VAL A 1 114 ? -10.639 -12.804 4.948 1.00 97.75 114 VAL A N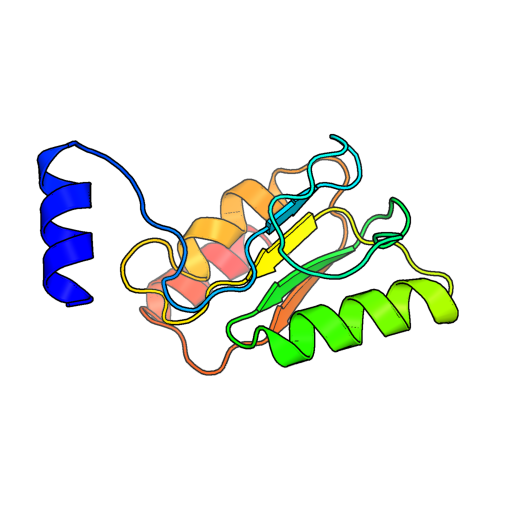 1
ATOM 857 C CA . VAL A 1 114 ? -10.875 -14.071 4.235 1.00 97.75 114 VAL A CA 1
ATOM 858 C C . VAL A 1 114 ? -12.032 -13.940 3.249 1.00 97.75 114 VAL A C 1
ATOM 860 O O . VAL A 1 114 ? -11.910 -14.398 2.115 1.00 97.75 114 VAL A O 1
ATOM 863 N N . SER A 1 115 ? -13.134 -13.295 3.641 1.00 97.81 115 SER A N 1
ATOM 864 C CA . SER A 1 115 ? -14.279 -13.083 2.751 1.00 97.81 115 SER A CA 1
ATOM 865 C C . SER A 1 115 ? -13.899 -12.269 1.514 1.00 97.81 115 SER A C 1
ATOM 867 O O . SER A 1 115 ? -14.254 -12.655 0.404 1.00 97.81 115 SER A O 1
ATOM 869 N N . VAL A 1 116 ? -13.192 -11.151 1.691 1.00 97.44 116 VAL A N 1
ATOM 870 C CA . VAL A 1 116 ? -12.782 -10.272 0.587 1.00 97.44 116 VAL A CA 1
ATOM 871 C C . VAL A 1 116 ? -11.735 -10.964 -0.280 1.00 97.44 116 VAL A C 1
ATOM 873 O O . VAL A 1 116 ? -11.911 -11.047 -1.491 1.00 97.44 116 VAL A O 1
ATOM 876 N N . ALA A 1 117 ? -10.688 -11.534 0.319 1.00 96.88 117 ALA A N 1
ATOM 877 C CA . ALA A 1 117 ? -9.644 -12.251 -0.406 1.00 96.88 117 ALA A CA 1
ATOM 878 C C . ALA A 1 117 ? -10.225 -13.394 -1.252 1.00 96.88 117 ALA A C 1
ATOM 880 O O . ALA A 1 117 ? -9.910 -13.490 -2.434 1.00 96.88 117 ALA A O 1
ATOM 881 N N . SER A 1 118 ? -11.152 -14.185 -0.698 1.00 96.25 118 SER A N 1
ATOM 882 C CA . SER A 1 118 ? -11.795 -15.296 -1.420 1.00 96.25 118 SER A CA 1
ATOM 883 C C . SER A 1 118 ? -12.645 -14.840 -2.609 1.00 96.25 118 SER A C 1
ATOM 885 O O . SER A 1 118 ? -12.821 -15.594 -3.558 1.00 96.25 118 SER A O 1
ATOM 887 N N . GLN A 1 119 ? -13.192 -13.621 -2.579 1.00 95.75 119 GLN A N 1
ATOM 888 C CA . GLN A 1 119 ? -13.932 -13.060 -3.716 1.00 95.75 119 GLN A CA 1
ATOM 889 C C . GLN A 1 119 ? -12.997 -12.596 -4.842 1.00 95.75 119 GLN A C 1
ATOM 891 O O . GLN A 1 119 ? -13.409 -12.549 -6.005 1.00 95.75 119 GLN A O 1
ATOM 896 N N . LEU A 1 120 ? -11.757 -12.243 -4.491 1.00 94.56 120 LEU A N 1
ATOM 897 C CA . LEU A 1 120 ? -10.743 -11.727 -5.409 1.00 94.56 120 LEU A CA 1
ATOM 898 C C . LEU A 1 120 ? -9.869 -12.839 -6.003 1.00 94.56 120 LEU A C 1
ATOM 900 O O . LEU A 1 120 ? -9.430 -12.713 -7.143 1.00 94.56 120 LEU A O 1
ATOM 904 N N . THR A 1 121 ? -9.637 -13.931 -5.275 1.00 87.25 121 THR A N 1
ATOM 905 C CA . THR A 1 121 ? -8.897 -15.094 -5.779 1.00 87.25 121 THR A CA 1
ATOM 906 C C . THR A 1 121 ? -9.841 -16.038 -6.515 1.00 87.25 121 THR A C 1
ATOM 908 O O . THR A 1 121 ? -10.744 -16.608 -5.902 1.00 87.25 121 THR A O 1
ATOM 911 N N . ARG A 1 122 ? -9.638 -16.198 -7.823 1.00 67.81 122 ARG A N 1
ATOM 912 C CA . ARG A 1 122 ? -10.380 -17.124 -8.687 1.00 67.81 122 ARG A CA 1
ATOM 913 C C . ARG A 1 122 ? -9.458 -18.183 -9.260 1.00 67.81 122 ARG A C 1
ATOM 915 O O . ARG A 1 122 ? -8.301 -17.823 -9.569 1.00 67.81 122 ARG A O 1
#

pLDDT: mean 95.78, std 4.14, range [67.81, 98.5]

InterPro domains:
  IPR016102 Succinyl-CoA synthetase-like [G3DSA:3.40.50.261] (21-122)
  IPR016102 Succinyl-CoA synthetase-like [SSF52210] (20-119)
  IPR032875 Succinyl-CoA synthetase-like, flavodoxin domain [PF13607] (43-121)
  IPR051538 Acyl-CoA Synthetase/Transferase [PTHR43334] (1-121)

Organism: NCBI:txid412755

Sequence (122 aa):
LESECLQIAEHFNMRLLGPNCIGLLDTHLPLDATFLPPPGPLPGEVAFISHSGAICAAVIDWARGQGFGLSRLVSLGNQVDVNETDVLAPVAADRFTRVLTLYLEAVSDGRRFVSVASQLTR

Foldseek 3Di:
DLVVVVVVCVVVVHFDAADVWQAKAAQVPGDDPGPADDDWAHAAAEEEEEQDNVVVNVVRVCSNPVVGGHRMYGHRHPVSGCFPLNVPVVQLPDPRHPHYYYHDPDHPDPVSSCVSVVVSDD

Radius of gyration: 14.46 Å; chains: 1; bounding box: 32×33×34 Å

Secondary structure (DSSP, 8-state):
-HHHHHHHHHHTT-----SS---EEETTTTEE-S-SPSSPPPEEEEEEEES-HHHHHHHHHHHHHHT--EEEEEE-TT-SSS-HHHHHHHHHT-TT-SEEEEE-S--S-HHHHHHHHHHH--